Protein AF-A0A2V5RZ00-F1 (afdb_monomer_lite)

Structure (mmCIF, N/CA/C/O backbone):
data_AF-A0A2V5RZ00-F1
#
_entry.id   AF-A0A2V5RZ00-F1
#
loop_
_atom_site.group_PDB
_atom_site.id
_atom_site.type_symbol
_atom_site.label_atom_id
_atom_site.label_alt_id
_atom_site.label_comp_id
_atom_site.label_asym_id
_atom_site.label_entity_id
_atom_site.label_seq_id
_atom_site.pdbx_PDB_ins_code
_atom_site.Cartn_x
_atom_site.Cartn_y
_atom_site.Cartn_z
_atom_site.occupancy
_atom_site.B_iso_or_equiv
_atom_site.auth_seq_id
_atom_site.auth_comp_id
_atom_site.auth_asym_id
_atom_site.auth_atom_id
_atom_site.pdbx_PDB_model_num
ATOM 1 N N . MET A 1 1 ? 41.173 -9.813 -11.878 1.00 43.78 1 MET A N 1
ATOM 2 C CA . MET A 1 1 ? 40.318 -9.441 -13.023 1.00 43.78 1 MET A CA 1
ATOM 3 C C . MET A 1 1 ? 39.725 -10.727 -13.572 1.00 43.78 1 MET A C 1
ATOM 5 O O . MET A 1 1 ? 40.467 -11.533 -14.110 1.00 43.78 1 MET A O 1
ATOM 9 N N . LYS A 1 2 ? 38.444 -10.990 -13.303 1.00 39.03 2 LYS A N 1
ATOM 10 C CA . LYS A 1 2 ? 37.670 -12.038 -13.977 1.00 39.03 2 LYS A CA 1
ATOM 11 C C . LYS A 1 2 ? 36.452 -11.345 -14.560 1.00 39.03 2 LYS A C 1
ATOM 13 O O . LYS A 1 2 ? 35.719 -10.670 -13.841 1.00 39.03 2 LYS A O 1
ATOM 18 N N . ASP A 1 3 ? 36.357 -11.446 -15.869 1.00 47.06 3 ASP A N 1
ATOM 19 C CA . ASP A 1 3 ? 35.471 -10.717 -16.758 1.00 47.06 3 ASP A CA 1
ATOM 20 C C . ASP A 1 3 ? 33.997 -10.906 -16.391 1.00 47.06 3 ASP A C 1
ATOM 22 O O . ASP A 1 3 ? 33.419 -11.976 -16.593 1.00 47.06 3 ASP A O 1
ATOM 26 N N . ARG A 1 4 ? 33.361 -9.848 -15.878 1.00 47.25 4 ARG A N 1
ATOM 27 C CA . ARG A 1 4 ? 31.901 -9.772 -15.817 1.00 47.25 4 ARG A CA 1
ATOM 28 C C . ARG A 1 4 ? 31.415 -9.275 -17.174 1.00 47.25 4 ARG A C 1
ATOM 30 O O . ARG A 1 4 ? 31.416 -8.075 -17.430 1.00 47.25 4 ARG A O 1
ATOM 37 N N . LYS A 1 5 ? 31.041 -10.206 -18.055 1.00 43.03 5 LYS A N 1
ATOM 38 C CA . LYS A 1 5 ? 30.340 -9.877 -19.303 1.00 43.03 5 LYS A CA 1
ATOM 39 C C . LYS A 1 5 ? 29.013 -9.181 -18.958 1.00 43.03 5 LYS A C 1
ATOM 41 O O . LYS A 1 5 ? 28.226 -9.776 -18.220 1.00 43.03 5 LYS A O 1
ATOM 46 N N . PRO A 1 6 ? 28.741 -7.966 -19.464 1.00 44.84 6 PRO A N 1
ATOM 47 C CA . PRO A 1 6 ? 27.443 -7.336 -19.313 1.00 44.84 6 PRO A CA 1
ATOM 48 C C . PRO A 1 6 ? 26.518 -7.961 -20.356 1.00 44.84 6 PRO A C 1
ATOM 50 O O . PRO A 1 6 ? 26.499 -7.575 -21.522 1.00 44.84 6 PRO A O 1
ATOM 53 N N . HIS A 1 7 ? 25.787 -8.987 -19.946 1.00 44.31 7 HIS A N 1
ATOM 54 C CA . HIS A 1 7 ? 24.644 -9.467 -20.700 1.00 44.31 7 HIS A CA 1
ATOM 55 C C . HIS A 1 7 ? 23.417 -9.186 -19.861 1.00 44.31 7 HIS A C 1
ATOM 57 O O . HIS A 1 7 ? 23.245 -9.829 -18.835 1.00 44.31 7 HIS A O 1
ATOM 63 N N . LEU A 1 8 ? 22.650 -8.187 -20.292 1.00 46.34 8 LEU A N 1
ATOM 64 C CA . LEU A 1 8 ? 21.190 -8.168 -20.382 1.00 46.34 8 LEU A CA 1
ATOM 65 C C . LEU A 1 8 ? 20.823 -6.815 -21.010 1.00 46.34 8 LEU A C 1
ATOM 67 O O . LEU A 1 8 ? 20.621 -5.816 -20.333 1.00 46.34 8 LEU A O 1
ATOM 71 N N . GLY A 1 9 ? 20.862 -6.772 -22.342 1.00 38.38 9 GLY A N 1
ATOM 72 C CA . GLY A 1 9 ? 20.298 -5.664 -23.102 1.00 38.38 9 GLY A CA 1
ATOM 73 C C . GLY A 1 9 ? 18.789 -5.850 -23.212 1.00 38.38 9 GLY A C 1
ATOM 74 O O . GLY A 1 9 ? 18.343 -6.885 -23.704 1.00 38.38 9 GLY A O 1
ATOM 75 N N . GLY A 1 10 ? 18.042 -4.845 -22.763 1.00 41.25 10 GLY A N 1
ATOM 76 C CA . GLY A 1 10 ? 16.594 -4.745 -22.906 1.00 41.25 10 GLY A CA 1
ATOM 77 C C . GLY A 1 10 ? 16.026 -3.603 -22.067 1.00 41.25 10 GLY A C 1
ATOM 78 O O . GLY A 1 10 ? 15.393 -3.872 -21.061 1.00 41.25 10 GLY A O 1
ATOM 79 N N . ASP A 1 11 ? 16.338 -2.362 -22.457 1.00 57.91 11 ASP A N 1
ATOM 80 C CA . ASP A 1 11 ? 15.660 -1.096 -22.105 1.00 57.91 11 ASP A CA 1
ATOM 81 C C . ASP A 1 11 ? 14.953 -1.009 -20.735 1.00 57.91 11 ASP A C 1
ATOM 83 O O . ASP A 1 11 ? 13.765 -0.726 -20.628 1.00 57.91 11 ASP A O 1
ATOM 87 N N . LEU A 1 12 ? 15.700 -1.246 -19.663 1.00 58.44 12 LEU A N 1
ATOM 88 C CA . LEU A 1 12 ? 15.331 -0.853 -18.310 1.00 58.44 12 LEU A CA 1
ATOM 89 C C . LEU A 1 12 ? 16.558 -0.122 -17.777 1.00 58.44 12 LEU A C 1
ATOM 91 O O . LEU A 1 12 ? 17.642 -0.703 -17.703 1.00 58.44 12 LEU A O 1
ATOM 95 N N . GLY A 1 13 ? 16.422 1.193 -17.575 1.00 55.34 13 GLY A N 1
ATOM 96 C CA . GLY A 1 13 ? 17.528 2.097 -17.254 1.00 55.34 13 GLY A CA 1
ATOM 97 C C . GLY A 1 13 ? 18.400 1.578 -16.111 1.00 55.34 13 GLY A C 1
ATOM 98 O O . GLY A 1 13 ? 17.947 0.780 -15.304 1.00 55.34 13 GLY A O 1
ATOM 99 N N . GLU A 1 14 ? 19.639 2.065 -16.044 1.00 63.56 14 GLU A N 1
ATOM 100 C CA . GLU A 1 14 ? 20.804 1.594 -15.264 1.00 63.56 14 GLU A CA 1
ATOM 101 C C . GLU A 1 14 ? 20.581 1.142 -13.792 1.00 63.56 14 GLU A C 1
ATOM 103 O O . GLU A 1 14 ? 21.492 0.568 -13.201 1.00 63.56 14 GLU A O 1
ATOM 108 N N . LEU 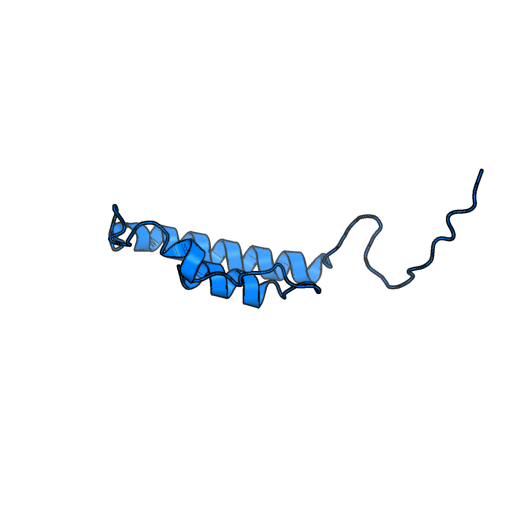A 1 15 ? 19.399 1.357 -13.196 1.00 61.59 15 LEU A N 1
ATOM 109 C CA . LEU A 1 15 ? 18.989 0.944 -11.845 1.00 61.59 15 LEU A CA 1
ATOM 110 C C . LEU A 1 15 ? 17.490 0.548 -11.698 1.00 61.59 15 LEU A C 1
ATOM 112 O O . LEU A 1 15 ? 17.028 0.389 -10.570 1.00 61.59 15 LEU A O 1
ATOM 116 N N . GLY A 1 16 ? 16.692 0.462 -12.770 1.00 62.62 16 GLY A N 1
ATOM 117 C CA . GLY A 1 16 ? 15.226 0.381 -12.671 1.00 62.62 16 GLY A CA 1
ATOM 118 C C . GLY A 1 16 ? 14.639 -1.003 -12.950 1.00 62.62 16 GLY A C 1
ATOM 119 O O . GLY A 1 16 ? 14.462 -1.356 -14.108 1.00 62.62 16 GLY A O 1
ATOM 120 N N . ASP A 1 17 ? 14.228 -1.739 -11.914 1.00 77.44 17 ASP A N 1
ATOM 121 C CA . ASP A 1 17 ? 13.466 -3.000 -12.051 1.00 77.44 17 ASP A CA 1
ATOM 122 C C . ASP A 1 17 ? 12.050 -2.799 -12.644 1.00 77.44 17 ASP A C 1
ATOM 124 O O . ASP A 1 17 ? 11.344 -3.757 -12.957 1.00 77.44 17 ASP A O 1
ATOM 128 N N . ILE A 1 18 ? 11.610 -1.542 -12.774 1.00 83.69 18 ILE A N 1
ATOM 129 C CA . ILE A 1 18 ? 10.283 -1.118 -13.232 1.00 83.69 18 ILE A CA 1
ATOM 130 C C . ILE A 1 18 ? 10.466 0.107 -14.138 1.00 83.69 18 ILE A C 1
ATOM 132 O O . ILE A 1 18 ? 11.241 1.010 -13.810 1.00 83.69 18 ILE A O 1
ATOM 136 N N . SER A 1 19 ? 9.745 0.173 -15.263 1.00 87.06 19 SER A N 1
ATOM 137 C CA . SER A 1 19 ? 9.796 1.350 -16.138 1.00 87.06 19 SER A CA 1
ATOM 138 C C . SER A 1 19 ? 9.195 2.591 -15.455 1.00 87.06 19 SER A C 1
ATOM 140 O O . SER A 1 19 ? 8.238 2.470 -14.682 1.00 87.06 19 SER A O 1
ATOM 142 N N . PRO A 1 20 ? 9.695 3.807 -15.740 1.00 88.75 20 PRO A N 1
ATOM 143 C CA . PRO A 1 20 ? 9.139 5.035 -15.169 1.00 88.75 20 PRO A CA 1
ATOM 144 C C . PRO A 1 20 ? 7.639 5.224 -15.439 1.00 88.75 20 PRO A C 1
ATOM 146 O O . PRO A 1 20 ? 6.928 5.797 -14.611 1.00 88.75 20 PRO A O 1
ATOM 149 N N . GLU A 1 21 ? 7.148 4.765 -16.589 1.00 91.31 21 GLU A N 1
ATOM 150 C CA . GLU A 1 21 ? 5.738 4.831 -16.984 1.00 91.31 21 GLU A CA 1
ATOM 151 C C . GLU A 1 21 ? 4.877 3.959 -16.074 1.00 91.31 21 GLU A C 1
ATOM 153 O O . GLU A 1 21 ? 3.928 4.465 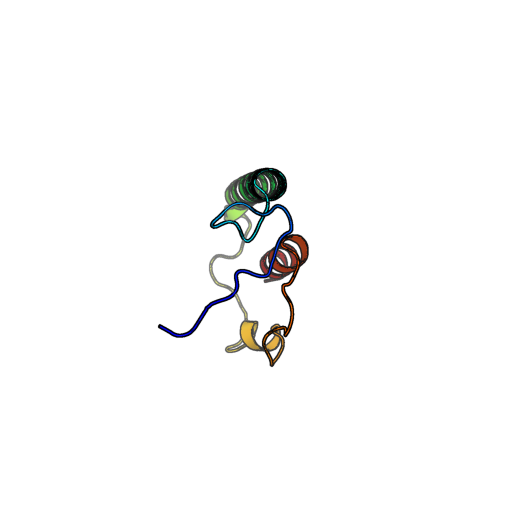-15.473 1.00 91.31 21 GLU A O 1
ATOM 158 N N . LEU A 1 22 ? 5.261 2.688 -15.915 1.00 89.44 22 LEU A N 1
ATOM 159 C CA . LEU A 1 22 ? 4.559 1.741 -15.054 1.00 89.44 22 LEU A CA 1
ATOM 160 C C . LEU A 1 22 ? 4.628 2.182 -13.589 1.00 89.44 22 LEU A C 1
ATOM 162 O O . LEU A 1 22 ? 3.636 2.125 -12.868 1.00 89.44 22 LEU A O 1
ATOM 166 N N . PHE A 1 23 ? 5.783 2.680 -13.152 1.00 89.94 23 PHE A N 1
ATOM 167 C CA . PHE A 1 23 ? 5.950 3.188 -11.797 1.00 89.94 23 PHE A CA 1
ATOM 168 C C . PHE A 1 23 ? 5.018 4.374 -11.513 1.00 89.94 23 PHE A C 1
ATOM 170 O O . PHE A 1 23 ? 4.371 4.419 -10.468 1.00 89.94 23 PHE A O 1
ATOM 177 N N . ARG A 1 24 ? 4.898 5.315 -12.459 1.00 94.38 24 ARG A N 1
ATOM 178 C CA . ARG A 1 24 ? 3.997 6.468 -12.330 1.00 94.38 24 ARG A CA 1
ATOM 179 C C . ARG A 1 24 ? 2.535 6.041 -12.251 1.00 94.38 24 ARG A C 1
ATOM 181 O O . ARG A 1 24 ? 1.818 6.532 -11.386 1.00 94.38 24 ARG A O 1
ATOM 188 N N . GLU A 1 25 ? 2.105 5.135 -13.126 1.00 95.12 25 GLU A N 1
ATOM 189 C CA . GLU A 1 25 ? 0.740 4.597 -13.114 1.00 95.12 25 GLU A CA 1
ATOM 190 C C . GLU A 1 25 ? 0.396 3.977 -11.752 1.00 95.12 25 GLU A C 1
ATOM 192 O O . GLU A 1 25 ? -0.624 4.306 -11.144 1.00 95.12 25 GLU A O 1
ATOM 197 N N . GLN A 1 26 ? 1.289 3.135 -11.235 1.00 93.75 26 GLN A N 1
ATOM 198 C CA . GLN A 1 26 ? 1.067 2.399 -9.992 1.00 93.75 26 GLN A CA 1
ATOM 199 C C . GLN A 1 26 ? 1.118 3.316 -8.762 1.00 93.75 26 GLN A C 1
ATOM 201 O O . GLN A 1 26 ? 0.333 3.137 -7.832 1.00 93.75 26 GLN A O 1
ATOM 206 N N . LEU A 1 27 ? 1.964 4.354 -8.771 1.00 94.50 27 LEU A N 1
ATOM 207 C CA . LEU A 1 27 ? 1.962 5.378 -7.722 1.00 94.50 27 LEU A CA 1
ATOM 208 C C . LEU A 1 27 ? 0.656 6.175 -7.675 1.00 94.50 27 LEU A C 1
ATOM 210 O O . LEU A 1 27 ? 0.188 6.478 -6.580 1.00 94.50 27 LEU A O 1
ATOM 214 N N . HIS A 1 28 ? 0.067 6.514 -8.826 1.00 97.00 28 HIS A N 1
ATOM 215 C CA . HIS A 1 28 ? -1.230 7.192 -8.852 1.00 97.00 28 HIS A CA 1
ATOM 216 C C . HIS A 1 28 ? -2.329 6.307 -8.264 1.00 97.00 28 HIS A C 1
ATOM 218 O O . HIS A 1 28 ? -3.031 6.748 -7.358 1.00 97.00 28 HIS A O 1
ATOM 224 N N . ARG A 1 29 ? -2.399 5.035 -8.680 1.00 95.38 29 ARG A 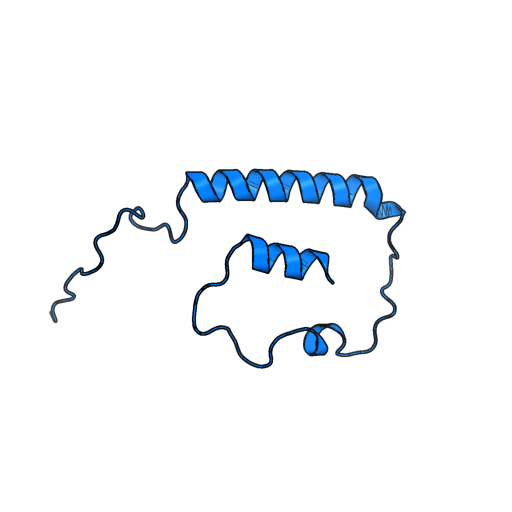N 1
ATOM 225 C CA . ARG A 1 29 ? -3.356 4.075 -8.111 1.00 95.38 29 ARG A CA 1
ATOM 226 C C . ARG A 1 29 ? -3.187 3.922 -6.595 1.00 95.38 29 ARG A C 1
ATOM 228 O O . ARG A 1 29 ? -4.173 3.928 -5.864 1.00 95.38 29 ARG A O 1
ATOM 235 N N . LEU A 1 30 ? -1.949 3.800 -6.114 1.00 95.50 30 LEU A N 1
ATOM 236 C CA . LEU A 1 30 ? -1.676 3.686 -4.681 1.00 95.50 30 LEU A CA 1
ATOM 237 C C . LEU A 1 30 ? -2.077 4.960 -3.923 1.00 95.50 30 LEU A C 1
ATOM 239 O O . LEU A 1 30 ? -2.597 4.870 -2.814 1.00 95.50 30 LEU A O 1
ATOM 243 N N . ALA A 1 31 ? -1.845 6.139 -4.504 1.00 97.50 31 ALA A N 1
ATOM 244 C CA . ALA A 1 31 ? -2.244 7.406 -3.900 1.00 97.50 31 ALA A CA 1
ATOM 245 C C . ALA A 1 31 ? -3.769 7.512 -3.748 1.00 97.50 31 ALA A C 1
ATOM 247 O O . ALA A 1 31 ? -4.228 7.891 -2.669 1.00 97.50 31 ALA A O 1
ATOM 248 N N . ASP A 1 32 ? -4.524 7.126 -4.781 1.00 97.25 32 ASP A N 1
ATOM 249 C CA . ASP A 1 32 ? -5.992 7.100 -4.748 1.00 97.25 32 ASP A CA 1
ATOM 250 C C . ASP A 1 32 ? -6.490 6.145 -3.654 1.00 97.25 32 ASP A C 1
ATOM 252 O O . ASP A 1 32 ? -7.259 6.540 -2.782 1.00 97.25 32 ASP A O 1
ATOM 256 N N . TRP A 1 33 ? -5.940 4.931 -3.586 1.00 95.81 33 TRP A N 1
ATOM 257 C CA . TRP A 1 33 ? -6.305 3.973 -2.539 1.00 95.81 33 TRP A CA 1
ATOM 258 C C . TRP A 1 33 ? -5.996 4.460 -1.118 1.00 95.81 33 TRP A C 1
ATOM 260 O O . TRP A 1 33 ? -6.793 4.253 -0.202 1.00 95.81 33 TRP A O 1
ATOM 270 N N . ILE A 1 34 ? -4.857 5.133 -0.901 1.00 96.31 34 ILE A N 1
ATOM 271 C CA . ILE A 1 34 ? -4.538 5.725 0.409 1.00 96.31 34 ILE A CA 1
ATOM 272 C C . ILE A 1 34 ? -5.573 6.796 0.771 1.00 96.31 34 ILE A C 1
ATOM 274 O O . ILE A 1 34 ? -5.962 6.893 1.940 1.00 96.31 34 ILE A O 1
ATOM 278 N N . ALA A 1 35 ? -5.990 7.616 -0.196 1.00 98.19 35 ALA A N 1
ATOM 279 C CA . ALA A 1 35 ? -7.008 8.636 0.023 1.00 98.19 35 ALA A CA 1
ATOM 280 C C . ALA A 1 35 ? -8.346 7.993 0.419 1.00 98.19 35 ALA A C 1
ATOM 282 O O . ALA A 1 35 ? -8.875 8.336 1.480 1.00 98.19 35 ALA A O 1
ATOM 283 N N . ASP A 1 36 ? -8.802 6.993 -0.335 1.00 95.94 36 ASP A N 1
ATOM 284 C CA . ASP A 1 36 ? -10.045 6.256 -0.074 1.00 95.94 36 ASP A CA 1
ATOM 285 C C . ASP A 1 36 ? -10.012 5.540 1.286 1.00 95.94 36 ASP A C 1
ATOM 287 O O . ASP A 1 36 ? -10.977 5.579 2.059 1.00 95.94 36 ASP A O 1
ATOM 291 N N . TYR A 1 37 ? -8.879 4.917 1.633 1.00 94.75 37 TYR A N 1
ATOM 292 C CA . TYR A 1 37 ? -8.687 4.291 2.941 1.00 94.75 37 TYR A CA 1
ATOM 293 C C . TYR A 1 37 ? -8.834 5.312 4.071 1.00 94.75 37 TYR A C 1
ATOM 295 O O . TYR A 1 37 ? -9.503 5.024 5.062 1.00 94.75 37 TYR A O 1
ATOM 303 N N . ARG A 1 38 ? -8.229 6.501 3.940 1.00 96.69 38 ARG A N 1
ATOM 304 C CA . ARG A 1 38 ? -8.273 7.554 4.970 1.00 96.69 38 ARG A CA 1
ATOM 305 C C . ARG A 1 38 ? -9.633 8.226 5.073 1.00 96.69 38 ARG A C 1
ATOM 307 O O . ARG A 1 38 ? -10.007 8.604 6.181 1.00 96.69 38 ARG A O 1
ATOM 314 N N . GLU A 1 39 ? -10.343 8.374 3.962 1.00 97.88 39 GLU A N 1
ATOM 315 C CA . GLU A 1 39 ? -11.712 8.890 3.948 1.00 97.88 39 GLU A CA 1
ATOM 316 C C . GLU A 1 39 ? -12.643 7.980 4.761 1.00 97.88 39 GLU A C 1
ATOM 318 O O . GLU A 1 39 ? -13.410 8.461 5.593 1.00 97.88 39 GLU A O 1
ATOM 323 N N . ASN A 1 40 ? -12.489 6.661 4.612 1.00 94.81 40 ASN A N 1
ATOM 324 C CA . ASN A 1 40 ? -13.391 5.666 5.198 1.00 94.81 40 ASN A CA 1
ATOM 325 C C . ASN A 1 40 ? -12.812 4.954 6.438 1.00 94.81 40 ASN A C 1
ATOM 327 O O . ASN A 1 40 ? -13.396 4.000 6.954 1.00 94.81 40 ASN A O 1
ATOM 331 N N . ILE A 1 41 ? -11.659 5.395 6.959 1.00 94.25 41 ILE A N 1
ATOM 332 C CA . ILE A 1 41 ? -10.955 4.708 8.059 1.00 94.25 41 ILE A CA 1
ATOM 333 C C . ILE A 1 41 ? -11.801 4.619 9.336 1.00 94.25 41 ILE A C 1
ATOM 335 O O . ILE A 1 41 ? -11.674 3.660 10.091 1.00 94.25 41 ILE A O 1
ATOM 339 N N . GLY A 1 42 ? -12.682 5.598 9.571 1.00 95.69 42 GLY A N 1
ATOM 340 C CA . GLY A 1 42 ? -13.557 5.641 10.745 1.00 95.69 42 GLY A CA 1
ATOM 341 C C . GLY A 1 42 ? -14.633 4.552 10.766 1.00 95.69 42 GLY A C 1
ATOM 342 O O . GLY A 1 42 ? -15.153 4.236 11.833 1.00 95.69 42 GLY A O 1
ATOM 343 N N . GLU A 1 43 ? -14.946 3.959 9.613 1.00 94.44 43 GLU A N 1
ATOM 344 C CA . GLU A 1 43 ? -15.906 2.855 9.488 1.00 94.44 43 GLU A CA 1
ATOM 345 C C . GLU A 1 43 ? -15.257 1.492 9.765 1.00 94.44 43 GLU A C 1
ATOM 347 O O . GLU A 1 43 ? -15.938 0.491 9.999 1.00 94.44 43 GLU A O 1
ATOM 352 N N . ARG A 1 44 ? -13.920 1.443 9.756 1.00 90.81 44 ARG A N 1
ATOM 353 C CA . ARG A 1 44 ? -13.150 0.220 9.962 1.00 90.81 44 ARG A CA 1
ATOM 354 C C . ARG A 1 44 ? -12.991 -0.073 11.449 1.00 90.81 44 ARG A C 1
ATOM 356 O O . ARG A 1 44 ? -12.917 0.812 12.301 1.00 90.81 44 ARG A O 1
ATOM 363 N N . ARG A 1 45 ? -12.905 -1.361 11.781 1.00 90.69 45 ARG A N 1
ATOM 364 C CA . ARG A 1 45 ? -12.674 -1.800 13.158 1.00 90.69 45 ARG A CA 1
ATOM 365 C C . ARG A 1 45 ? -11.252 -1.428 13.596 1.00 90.69 45 ARG A C 1
ATOM 367 O O . ARG A 1 45 ? -10.294 -1.773 12.921 1.00 90.69 45 ARG A O 1
ATOM 374 N N . ILE A 1 46 ? -11.122 -0.801 14.768 1.00 92.50 46 ILE A N 1
ATOM 375 C CA . ILE A 1 46 ? -9.816 -0.429 15.345 1.00 92.50 46 ILE A CA 1
ATOM 376 C C . ILE A 1 46 ? -8.984 -1.666 15.722 1.00 92.50 46 ILE A C 1
ATOM 378 O O . ILE A 1 46 ? -7.795 -1.722 15.431 1.00 92.50 46 ILE A O 1
ATOM 382 N N . SER A 1 47 ? -9.600 -2.649 16.386 1.00 91.88 47 SER A N 1
ATOM 383 C CA . SER A 1 47 ? -8.934 -3.894 16.785 1.00 91.88 47 SER A CA 1
ATOM 384 C C . SER A 1 47 ? -9.400 -5.043 15.894 1.00 91.88 47 SER A C 1
ATOM 386 O O . SER A 1 47 ? -10.573 -5.393 15.995 1.00 91.88 47 SER A O 1
ATOM 388 N N . PRO A 1 48 ? -8.549 -5.667 15.066 1.00 85.50 48 PRO A N 1
ATOM 389 C CA . PRO A 1 48 ? -8.927 -6.877 14.333 1.00 85.50 48 PRO A CA 1
ATOM 390 C C . PRO A 1 48 ? -9.387 -7.995 15.292 1.00 85.50 48 PRO A C 1
ATOM 392 O O . PRO A 1 48 ? -9.083 -7.962 16.486 1.00 85.50 48 PRO A O 1
ATOM 395 N N . ASN A 1 49 ? -10.168 -8.957 14.788 1.00 89.75 49 ASN A N 1
ATOM 396 C CA . ASN A 1 49 ? -10.699 -10.098 15.567 1.00 89.75 49 ASN A CA 1
ATOM 397 C C . ASN A 1 49 ? -10.224 -11.426 14.973 1.00 89.75 49 ASN A C 1
ATOM 399 O O . ASN A 1 49 ? -10.967 -12.404 14.909 1.00 89.75 49 ASN A O 1
ATOM 403 N N . ASP A 1 50 ? -9.000 -11.403 14.470 1.00 92.06 50 ASP A N 1
ATOM 404 C CA . ASP A 1 50 ? -8.349 -12.528 13.835 1.00 92.06 50 ASP A CA 1
ATOM 405 C C . ASP A 1 50 ? -7.570 -13.334 14.871 1.00 92.06 50 ASP A C 1
ATOM 407 O O . ASP A 1 50 ? -6.981 -12.786 15.806 1.00 92.06 50 ASP A O 1
ATOM 411 N N . GLU A 1 51 ? -7.560 -14.651 14.693 1.00 94.62 51 GLU A N 1
ATOM 412 C CA . GLU A 1 51 ? -6.794 -15.552 15.548 1.00 94.62 51 GLU A CA 1
ATOM 413 C C . GLU A 1 51 ? -5.280 -15.401 15.301 1.00 94.62 51 GLU A C 1
ATOM 415 O O . GLU A 1 51 ? -4.850 -15.066 14.186 1.00 94.62 51 GLU A O 1
ATOM 420 N N . PRO A 1 52 ? -4.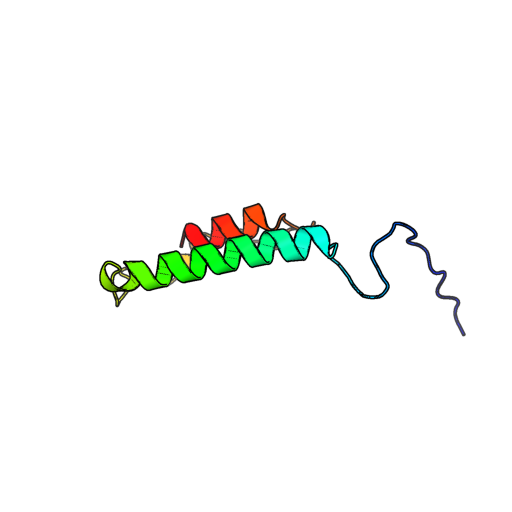428 -15.697 16.301 1.00 95.81 52 PRO A N 1
ATOM 421 C CA . PRO A 1 52 ? -2.986 -15.735 16.104 1.00 95.81 52 PRO A CA 1
ATOM 422 C C . PRO A 1 52 ? -2.598 -16.624 14.914 1.00 95.81 52 PRO A C 1
ATOM 424 O O . PRO A 1 52 ? -2.953 -17.798 14.849 1.00 95.81 52 PRO A O 1
ATOM 427 N N . GLY A 1 53 ? -1.844 -16.058 13.970 1.00 95.31 53 GLY A N 1
ATOM 428 C CA . GLY A 1 53 ? -1.411 -16.757 12.756 1.00 95.31 53 GLY A CA 1
ATOM 429 C C . GLY A 1 53 ? -2.345 -16.621 11.549 1.00 95.31 53 GLY A C 1
ATOM 430 O O . GLY A 1 53 ? -1.985 -17.115 10.483 1.00 95.31 53 GLY A O 1
ATOM 431 N N . ALA A 1 54 ? -3.477 -15.913 11.658 1.00 94.12 54 ALA A N 1
ATOM 432 C CA . ALA A 1 54 ? -4.419 -15.727 10.549 1.00 94.12 54 ALA A CA 1
ATOM 433 C C . ALA A 1 54 ? -3.771 -15.155 9.275 1.00 94.12 54 ALA A C 1
ATOM 435 O O . ALA A 1 54 ? -4.077 -15.613 8.180 1.00 94.12 54 ALA A O 1
ATOM 436 N N . ILE A 1 55 ? -2.835 -14.209 9.408 1.00 92.62 55 ILE A N 1
ATOM 437 C CA . ILE A 1 55 ? -2.116 -13.635 8.257 1.00 92.62 55 ILE A CA 1
ATOM 438 C C . ILE A 1 55 ? -1.194 -14.666 7.606 1.00 92.62 55 ILE A C 1
ATOM 440 O O . ILE A 1 55 ? -1.200 -14.824 6.392 1.00 92.62 55 ILE A O 1
ATOM 444 N N . LEU A 1 56 ? -0.428 -15.409 8.412 1.00 93.88 56 LEU A N 1
ATOM 445 C CA . LEU A 1 56 ? 0.483 -16.435 7.903 1.00 93.88 56 LEU A CA 1
ATOM 446 C C . LEU A 1 56 ? -0.279 -17.534 7.152 1.00 93.88 56 LEU A C 1
ATOM 448 O O . LEU A 1 56 ? 0.198 -18.011 6.130 1.00 93.88 56 LEU A O 1
ATOM 452 N N . ALA A 1 57 ? -1.471 -17.899 7.630 1.00 93.75 57 ALA A N 1
ATOM 453 C CA . ALA A 1 57 ? -2.327 -18.890 6.983 1.00 93.75 57 ALA A CA 1
ATOM 454 C C . ALA A 1 57 ? -2.860 -18.449 5.604 1.00 93.75 57 ALA A C 1
ATOM 456 O O . ALA A 1 57 ? -3.309 -19.297 4.837 1.00 93.75 57 ALA A O 1
ATOM 457 N N . GLN A 1 58 ? -2.820 -17.148 5.290 1.00 92.44 58 GLN A N 1
ATOM 458 C CA . GLN A 1 58 ? -3.232 -16.593 3.995 1.00 92.44 58 GLN A CA 1
ATOM 459 C C . GLN A 1 58 ? -2.081 -16.456 2.988 1.00 92.44 58 GLN A C 1
ATOM 461 O O . GLN A 1 58 ? -2.331 -16.119 1.830 1.00 92.44 58 GLN A O 1
ATOM 466 N N . LEU A 1 59 ? -0.833 -16.673 3.413 1.00 91.44 59 LEU A N 1
ATOM 467 C CA . LEU A 1 59 ? 0.346 -16.552 2.559 1.00 91.44 59 LEU A CA 1
ATOM 468 C C . LEU A 1 59 ? 0.769 -17.917 2.010 1.00 91.44 59 LEU A C 1
ATOM 470 O O . LEU A 1 59 ? 0.629 -18.946 2.673 1.00 91.44 59 LEU A O 1
ATOM 474 N N . ASP A 1 60 ? 1.345 -17.910 0.808 1.00 91.25 60 ASP A N 1
ATOM 475 C CA . ASP A 1 6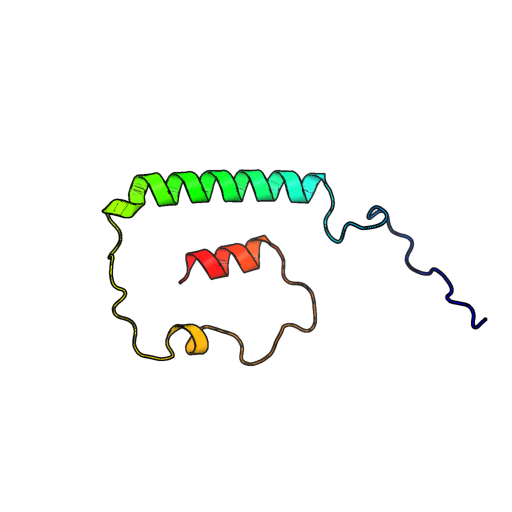0 ? 1.996 -19.093 0.254 1.00 91.25 60 ASP A CA 1
ATOM 476 C C . ASP A 1 60 ? 3.168 -19.523 1.153 1.00 91.25 60 ASP A C 1
ATOM 478 O O . ASP A 1 60 ? 3.936 -18.703 1.660 1.00 91.25 60 ASP A O 1
ATOM 482 N N . ALA A 1 61 ? 3.336 -20.835 1.334 1.00 93.31 61 ALA A N 1
ATOM 483 C CA . ALA A 1 61 ? 4.374 -21.390 2.207 1.00 93.31 61 ALA A CA 1
ATOM 484 C C . ALA A 1 61 ? 5.808 -21.161 1.689 1.00 93.31 61 ALA A C 1
ATOM 486 O O . ALA A 1 61 ? 6.771 -21.318 2.441 1.00 93.31 61 ALA A O 1
ATOM 487 N N . ALA A 1 62 ? 5.956 -20.824 0.409 1.00 94.69 62 ALA A N 1
ATOM 488 C CA . ALA A 1 62 ? 7.228 -20.548 -0.237 1.00 94.69 62 ALA A CA 1
ATOM 489 C C . ALA A 1 62 ? 7.150 -19.231 -1.012 1.00 94.69 62 ALA A C 1
ATOM 491 O O . ALA A 1 62 ? 6.096 -18.857 -1.525 1.00 94.69 62 ALA A O 1
ATOM 492 N N . ALA A 1 63 ? 8.287 -18.543 -1.108 1.00 91.88 63 ALA A N 1
ATOM 493 C CA . ALA A 1 63 ? 8.403 -17.352 -1.936 1.00 91.88 63 ALA A CA 1
ATOM 494 C C . ALA A 1 63 ? 8.215 -17.707 -3.422 1.00 91.88 63 ALA A C 1
ATOM 496 O O . ALA A 1 63 ? 8.573 -18.811 -3.841 1.00 91.88 63 ALA A O 1
ATOM 497 N N . PRO A 1 64 ? 7.682 -16.784 -4.238 1.00 91.00 64 PRO A N 1
ATOM 498 C CA . PRO A 1 64 ? 7.560 -17.025 -5.663 1.00 91.00 64 PRO A CA 1
ATOM 499 C C . PRO A 1 64 ? 8.946 -17.056 -6.325 1.00 91.00 64 PRO A C 1
ATOM 501 O O . PRO A 1 64 ? 9.788 -16.196 -6.077 1.00 91.00 64 PRO A O 1
ATOM 504 N N . GLU A 1 65 ? 9.159 -18.024 -7.218 1.00 94.00 65 GLU A N 1
ATOM 505 C CA . GLU A 1 65 ? 10.403 -18.167 -7.999 1.00 94.00 65 GLU A CA 1
ATOM 506 C C . GLU A 1 65 ? 10.576 -17.054 -9.049 1.00 94.00 65 GLU A C 1
ATOM 508 O O . GLU A 1 65 ? 11.674 -16.793 -9.538 1.00 94.00 65 GLU A O 1
ATOM 513 N N . THR A 1 66 ? 9.477 -16.392 -9.415 1.00 90.00 66 THR A N 1
ATOM 514 C CA . THR A 1 66 ? 9.436 -15.303 -10.396 1.00 90.00 66 THR A CA 1
ATOM 515 C C . THR A 1 66 ? 8.715 -14.093 -9.825 1.00 90.00 66 THR A C 1
ATOM 517 O O . THR A 1 66 ? 7.810 -14.239 -9.006 1.00 90.00 66 THR A O 1
ATOM 520 N N . A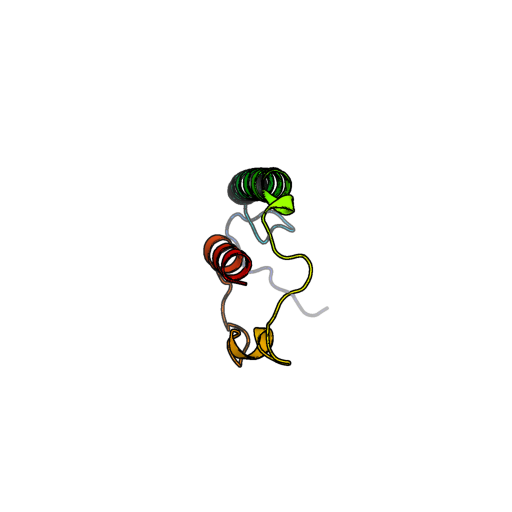LA A 1 67 ? 9.056 -12.900 -10.312 1.00 87.88 67 ALA A N 1
ATOM 521 C CA . ALA A 1 67 ? 8.391 -11.669 -9.899 1.00 87.88 67 ALA A CA 1
ATOM 522 C C . ALA A 1 67 ? 6.864 -11.744 -10.096 1.00 87.88 67 ALA A C 1
ATOM 524 O O . ALA A 1 67 ? 6.376 -12.183 -11.140 1.00 87.88 67 ALA A O 1
ATOM 525 N N . ALA A 1 68 ? 6.118 -11.298 -9.083 1.00 89.50 68 ALA A N 1
ATOM 526 C CA . ALA A 1 68 ? 4.683 -11.063 -9.185 1.00 89.50 68 ALA A CA 1
ATOM 527 C C . ALA A 1 68 ? 4.418 -9.682 -9.802 1.00 89.50 68 ALA A C 1
ATOM 529 O O . ALA A 1 68 ? 5.222 -8.761 -9.652 1.00 89.50 68 ALA A O 1
ATOM 530 N N . SER A 1 69 ? 3.277 -9.522 -10.475 1.00 90.12 69 SER A N 1
ATOM 531 C CA . SER A 1 69 ? 2.836 -8.198 -10.914 1.00 90.12 69 SER A CA 1
ATOM 532 C C . SER A 1 69 ? 2.475 -7.320 -9.713 1.00 90.12 69 SER A C 1
ATOM 534 O O . SER A 1 69 ? 2.000 -7.818 -8.689 1.00 90.12 69 SER A O 1
ATOM 536 N N . LEU A 1 70 ? 2.641 -6.002 -9.860 1.00 90.00 70 LEU A N 1
ATOM 537 C CA . LEU A 1 70 ? 2.216 -5.033 -8.844 1.00 90.00 70 LEU A CA 1
ATOM 538 C C . LEU A 1 70 ? 0.714 -5.138 -8.554 1.00 90.00 70 LEU A C 1
ATOM 540 O O . LEU A 1 70 ? 0.326 -5.104 -7.394 1.00 90.00 70 LEU A O 1
ATOM 544 N N . ASP A 1 71 ? -0.108 -5.391 -9.577 1.00 90.81 71 ASP A N 1
ATOM 545 C CA . ASP A 1 71 ? -1.549 -5.618 -9.410 1.00 90.81 71 ASP A CA 1
ATOM 546 C C . ASP A 1 71 ? -1.855 -6.811 -8.491 1.00 90.81 71 ASP A C 1
ATOM 548 O O . ASP A 1 71 ? -2.753 -6.729 -7.655 1.00 90.81 71 ASP A O 1
ATOM 552 N N . LYS A 1 72 ? -1.099 -7.915 -8.603 1.00 92.06 72 LYS A N 1
ATOM 553 C CA . LYS A 1 72 ? -1.282 -9.082 -7.728 1.00 92.06 72 LYS A CA 1
ATOM 554 C C . LYS A 1 72 ? -0.905 -8.747 -6.285 1.00 92.06 72 LYS A C 1
ATOM 556 O O . LYS A 1 72 ? -1.658 -9.071 -5.374 1.00 92.06 72 LYS A O 1
ATOM 561 N N . ILE A 1 73 ? 0.229 -8.073 -6.093 1.00 91.69 73 ILE A N 1
ATOM 562 C CA . ILE A 1 73 ? 0.696 -7.645 -4.766 1.00 91.69 73 ILE A CA 1
ATOM 563 C C . ILE A 1 73 ? -0.330 -6.707 -4.122 1.00 91.69 73 ILE A C 1
ATOM 565 O O . ILE A 1 73 ? -0.641 -6.837 -2.942 1.00 91.69 73 ILE A O 1
ATOM 569 N N . PHE A 1 74 ? -0.885 -5.778 -4.895 1.00 92.38 74 PHE A N 1
ATOM 570 C CA . PHE A 1 74 ? -1.873 -4.829 -4.405 1.00 92.38 74 PHE A CA 1
ATOM 571 C C . PHE A 1 74 ? -3.191 -5.513 -4.010 1.00 92.38 74 PHE A C 1
ATOM 573 O O . PHE A 1 74 ? -3.723 -5.246 -2.935 1.00 92.38 74 PHE A O 1
ATOM 580 N N . ALA A 1 75 ? -3.660 -6.476 -4.808 1.00 91.00 75 ALA A N 1
ATOM 581 C CA . ALA A 1 75 ? -4.821 -7.294 -4.460 1.00 91.00 75 ALA A CA 1
ATOM 582 C C . ALA A 1 75 ? -4.604 -8.138 -3.187 1.00 91.00 75 ALA A C 1
ATOM 584 O O . ALA A 1 75 ? -5.558 -8.414 -2.457 1.00 91.00 75 ALA A O 1
ATOM 585 N N . ASP A 1 76 ? -3.365 -8.549 -2.897 1.00 92.12 76 ASP A N 1
ATOM 586 C CA . ASP A 1 76 ? -3.032 -9.220 -1.637 1.00 92.12 76 ASP A CA 1
ATOM 587 C C . ASP A 1 76 ? -3.140 -8.268 -0.435 1.00 92.12 76 ASP A C 1
ATOM 589 O O . ASP A 1 76 ? -3.600 -8.693 0.622 1.00 92.12 76 ASP A O 1
ATOM 593 N N . VAL A 1 77 ? -2.785 -6.987 -0.594 1.00 90.88 77 VAL A N 1
ATOM 594 C CA . VAL A 1 77 ? -2.927 -5.963 0.460 1.00 90.88 77 VAL A CA 1
ATOM 595 C C . VAL A 1 77 ? -4.396 -5.662 0.759 1.00 90.88 77 VAL A C 1
ATOM 597 O O . VAL A 1 77 ? -4.757 -5.521 1.921 1.00 90.88 77 VAL A O 1
ATOM 600 N N . GLU A 1 78 ? -5.252 -5.585 -0.261 1.00 87.94 78 GLU A N 1
ATOM 601 C CA . GLU A 1 78 ? -6.683 -5.295 -0.079 1.00 87.94 78 GLU A CA 1
ATOM 602 C C . GLU A 1 78 ? -7.479 -6.443 0.555 1.00 87.94 78 GLU A C 1
ATOM 604 O O . GLU A 1 78 ? -8.560 -6.218 1.102 1.00 87.94 78 GLU A O 1
ATOM 609 N N . ARG A 1 79 ? -6.973 -7.677 0.461 1.00 84.44 79 ARG A N 1
ATOM 610 C CA . ARG A 1 79 ? -7.641 -8.872 0.993 1.00 84.44 79 ARG A CA 1
ATOM 611 C C . ARG A 1 79 ? -7.547 -8.985 2.519 1.00 84.44 79 ARG A C 1
ATOM 613 O O . ARG A 1 79 ? -8.370 -9.691 3.105 1.00 84.44 79 ARG A O 1
ATOM 620 N N . VAL A 1 80 ? -6.542 -8.352 3.125 1.00 73.31 80 VAL A N 1
ATOM 621 C CA . VAL A 1 80 ? -6.162 -8.513 4.539 1.00 73.31 80 VAL A CA 1
ATOM 622 C C . VAL A 1 80 ? -6.734 -7.406 5.420 1.00 73.31 80 VAL A C 1
ATOM 624 O O . VAL A 1 80 ? -6.756 -6.232 4.990 1.00 73.31 80 VAL A O 1
#

Foldseek 3Di:
DDDDDDDDDDDDPPDGPDHPVRVVVLVVVVVVVVVVCVVCVVVDDPDDPDDPCNLVVLDDPDDDPDDDDPVVVVVNVVVD

Sequence (80 aa):
MKDRKPHLGGDLGELGDISPELFREQLHRLADWIADYRENIGERRISPNDEPGAILAQLDAAAPETAASLDKIFADVERV

Secondary structure (DSSP, 8-state):
---------SS--TT-SS-HHHHHHHHHHHHHHHHHHHHSGGGS-SS--PPTTTTGGGS-SS--SSPPPHHHHHHHHHH-

pLDDT: mean 83.56, std 17.79, range [38.38, 98.19]

Radius of gyration: 18.89 Å; chains: 1; bounding box: 56×30×40 Å